Protein AF-A0A1V5F548-F1 (afdb_monomer_lite)

Structure (mmCIF, N/CA/C/O backbone):
data_AF-A0A1V5F548-F1
#
_entry.id   AF-A0A1V5F548-F1
#
loop_
_atom_site.group_PDB
_atom_site.id
_atom_site.type_symbol
_atom_site.label_atom_id
_atom_site.label_alt_id
_atom_site.label_comp_id
_atom_site.label_asym_id
_atom_site.label_entity_id
_atom_site.label_seq_id
_atom_site.pdbx_PDB_ins_code
_atom_site.Cartn_x
_atom_site.Cartn_y
_atom_site.Cartn_z
_atom_site.occupancy
_atom_site.B_iso_or_equiv
_atom_site.auth_seq_id
_atom_site.auth_comp_id
_atom_site.auth_asym_id
_atom_site.auth_atom_id
_atom_site.pdbx_PDB_model_num
ATOM 1 N N . MET A 1 1 ? -5.695 27.861 2.302 1.00 50.31 1 MET A N 1
ATOM 2 C CA . MET A 1 1 ? -4.555 27.940 1.356 1.00 50.31 1 MET A CA 1
ATOM 3 C C . MET A 1 1 ? -5.003 28.693 0.110 1.00 50.31 1 MET A C 1
ATOM 5 O O . MET A 1 1 ? -6.097 28.423 -0.359 1.00 50.31 1 MET A O 1
ATOM 9 N N . LYS A 1 2 ? -4.222 29.656 -0.403 1.00 63.56 2 LYS A N 1
ATOM 10 C CA . LYS A 1 2 ? -4.634 30.536 -1.523 1.00 63.56 2 LYS A CA 1
ATOM 11 C C . LYS A 1 2 ? -4.241 30.022 -2.924 1.00 63.56 2 LYS A C 1
ATOM 13 O O . LYS A 1 2 ? -4.246 30.807 -3.862 1.00 63.56 2 LYS A O 1
ATOM 18 N N . GLY A 1 3 ? -3.877 28.744 -3.080 1.00 68.06 3 GLY A N 1
ATOM 19 C CA . GLY A 1 3 ? -3.649 28.089 -4.386 1.00 68.06 3 GLY A CA 1
ATOM 20 C C . GLY A 1 3 ? -2.506 28.643 -5.256 1.00 68.06 3 GLY A C 1
ATOM 21 O O . GLY A 1 3 ? -2.334 28.192 -6.379 1.00 68.06 3 GLY A O 1
ATOM 22 N N . LYS A 1 4 ? -1.736 29.620 -4.761 1.00 79.94 4 LYS A N 1
ATOM 23 C CA . LYS A 1 4 ? -0.647 30.301 -5.489 1.00 79.94 4 LYS A CA 1
ATOM 24 C C . LYS A 1 4 ? 0.753 29.824 -5.091 1.00 79.94 4 LYS A C 1
ATOM 26 O O . LYS A 1 4 ? 1.741 30.298 -5.640 1.00 79.94 4 LYS A O 1
ATOM 31 N N . GLU A 1 5 ? 0.845 28.941 -4.105 1.00 84.00 5 GLU A N 1
ATOM 32 C CA . GLU A 1 5 ? 2.117 28.432 -3.602 1.00 84.00 5 GLU A CA 1
ATOM 33 C C . GLU A 1 5 ? 2.568 27.222 -4.422 1.00 84.00 5 GLU A C 1
ATOM 35 O O . GLU A 1 5 ? 1.763 26.368 -4.794 1.00 84.00 5 GLU A O 1
ATOM 40 N N . ILE A 1 6 ? 3.868 27.155 -4.703 1.00 82.88 6 ILE A N 1
ATOM 41 C CA . ILE A 1 6 ? 4.478 26.021 -5.397 1.00 82.88 6 ILE A CA 1
ATOM 42 C C . ILE A 1 6 ? 4.487 24.825 -4.444 1.00 82.88 6 ILE A C 1
ATOM 44 O O . ILE A 1 6 ? 4.839 24.963 -3.270 1.00 82.88 6 ILE A O 1
ATOM 48 N N . LEU A 1 7 ? 4.146 23.641 -4.958 1.00 83.44 7 LEU A N 1
ATOM 49 C CA . LEU A 1 7 ? 4.246 22.408 -4.185 1.00 83.44 7 LEU A CA 1
ATOM 50 C C . LEU A 1 7 ? 5.677 22.224 -3.646 1.00 83.44 7 LEU A C 1
ATOM 52 O O . LEU A 1 7 ? 6.647 22.430 -4.385 1.00 83.44 7 LEU A O 1
ATOM 56 N N . PRO A 1 8 ? 5.844 21.817 -2.375 1.00 87.38 8 PRO A N 1
ATOM 57 C CA . PRO A 1 8 ? 7.163 21.555 -1.826 1.00 87.38 8 PRO A CA 1
ATOM 58 C C . PRO A 1 8 ? 7.913 20.521 -2.666 1.00 87.38 8 PRO A C 1
ATOM 60 O O . PRO A 1 8 ? 7.332 19.582 -3.209 1.00 87.38 8 PRO A O 1
ATOM 63 N N . THR A 1 9 ? 9.237 20.659 -2.736 1.00 88.25 9 THR A N 1
ATOM 64 C CA . THR A 1 9 ? 10.057 19.636 -3.386 1.00 88.25 9 THR A CA 1
ATOM 65 C C . THR A 1 9 ? 9.876 18.306 -2.672 1.00 88.25 9 THR A C 1
ATOM 67 O O . THR A 1 9 ? 9.689 18.259 -1.454 1.00 88.25 9 THR A O 1
ATOM 70 N N . ILE A 1 10 ? 10.022 17.200 -3.399 1.00 83.69 10 ILE A N 1
ATOM 71 C CA . ILE A 1 10 ? 9.873 15.888 -2.767 1.00 83.69 10 ILE A CA 1
ATOM 72 C C . ILE A 1 10 ? 10.825 15.677 -1.584 1.00 83.69 10 ILE A C 1
ATOM 74 O O . ILE A 1 10 ? 10.503 14.965 -0.646 1.00 83.69 10 ILE A O 1
ATOM 78 N N . ARG A 1 11 ? 12.010 16.293 -1.611 1.00 86.31 11 ARG A N 1
ATOM 79 C CA . ARG A 1 11 ? 12.947 16.187 -0.499 1.00 86.31 11 ARG A CA 1
ATOM 80 C C . ARG A 1 11 ? 12.311 16.761 0.763 1.00 86.31 11 ARG A C 1
ATOM 82 O O . ARG A 1 11 ? 12.294 16.084 1.778 1.00 86.31 11 ARG A O 1
ATOM 89 N N . LYS A 1 12 ? 11.709 17.951 0.662 1.00 89.94 12 LYS A N 1
ATOM 90 C CA . LYS A 1 12 ? 10.979 18.576 1.770 1.00 89.94 12 LYS A CA 1
ATOM 91 C C . LYS A 1 12 ? 9.785 17.730 2.218 1.00 89.94 12 LYS A C 1
ATOM 93 O O . LYS A 1 12 ? 9.577 17.596 3.417 1.00 89.94 12 LYS A O 1
ATOM 98 N N . ILE A 1 13 ? 9.038 17.139 1.280 1.00 88.81 13 ILE A N 1
ATOM 99 C CA . ILE A 1 13 ? 7.913 16.244 1.603 1.00 88.81 13 ILE A CA 1
ATOM 100 C C . ILE A 1 13 ? 8.412 15.008 2.363 1.00 88.81 13 ILE A C 1
ATOM 102 O O . ILE A 1 13 ? 7.901 14.703 3.432 1.00 88.81 13 ILE A O 1
ATOM 106 N N . ASN A 1 14 ? 9.447 14.331 1.868 1.00 85.69 14 ASN A N 1
ATOM 107 C CA . ASN A 1 14 ? 10.014 13.149 2.516 1.00 85.69 14 ASN A CA 1
ATOM 108 C C . ASN A 1 14 ? 10.593 13.476 3.897 1.00 85.69 14 ASN A C 1
ATOM 110 O O . ASN A 1 14 ? 10.373 12.723 4.841 1.00 85.69 14 ASN A O 1
ATOM 114 N N . ASP A 1 15 ? 11.299 14.601 4.030 1.00 89.56 15 ASP A N 1
ATOM 115 C CA . ASP A 1 15 ? 11.834 15.061 5.314 1.00 89.56 15 ASP A CA 1
ATOM 116 C C . ASP A 1 15 ? 10.701 15.333 6.315 1.00 89.56 15 ASP A C 1
ATOM 118 O O . ASP A 1 15 ? 10.836 15.020 7.497 1.00 89.56 15 ASP A O 1
ATOM 122 N N . TYR A 1 16 ? 9.575 15.883 5.850 1.00 91.00 16 TYR A N 1
ATOM 123 C CA . TYR A 1 16 ? 8.380 16.081 6.667 1.00 91.00 16 TYR A CA 1
ATOM 124 C C . TYR A 1 16 ? 7.754 14.747 7.099 1.00 91.00 16 TYR A C 1
ATOM 126 O O . TYR A 1 16 ? 7.510 14.541 8.286 1.00 91.00 16 TYR A O 1
ATOM 134 N N . LEU A 1 17 ? 7.558 13.814 6.162 1.00 88.69 17 LEU A N 1
ATOM 135 C CA . LEU A 1 17 ? 6.968 12.500 6.437 1.00 88.69 17 LEU A CA 1
ATOM 136 C C . LEU A 1 17 ? 7.805 11.689 7.436 1.00 88.69 17 LEU A C 1
ATOM 138 O O . LEU A 1 17 ? 7.251 11.103 8.359 1.00 88.69 17 LEU A O 1
ATOM 142 N N . LYS A 1 18 ? 9.137 11.711 7.311 1.00 87.50 18 LYS A N 1
ATOM 143 C CA . LYS A 1 18 ? 10.056 10.994 8.216 1.00 87.50 18 LYS A CA 1
ATOM 144 C C . LYS A 1 18 ? 10.107 11.566 9.629 1.00 87.50 18 LYS A C 1
ATOM 146 O O . LYS A 1 18 ? 10.423 10.843 10.568 1.00 87.50 18 LYS A O 1
ATOM 151 N N . LYS A 1 19 ? 9.834 12.862 9.780 1.00 92.50 19 LYS A N 1
ATOM 152 C CA . LYS A 1 19 ? 9.787 13.540 11.084 1.00 92.50 19 LYS A CA 1
ATOM 153 C C . LYS A 1 19 ? 8.428 13.419 11.770 1.00 92.50 19 LYS A C 1
ATOM 155 O O . LYS A 1 19 ? 8.322 13.759 12.942 1.00 92.50 19 LYS A O 1
ATOM 160 N N . SER A 1 20 ? 7.394 12.970 11.062 1.00 92.06 20 SER A N 1
ATOM 161 C CA . SER A 1 20 ? 6.067 12.770 11.638 1.00 92.06 20 SER A CA 1
ATOM 162 C C . SER A 1 20 ? 6.074 11.552 12.554 1.00 92.06 20 SER A C 1
ATOM 164 O O . SER A 1 20 ? 6.219 10.435 12.074 1.00 92.06 20 SER A O 1
ATOM 166 N N . GLU A 1 21 ? 5.855 11.742 13.856 1.00 91.06 21 GLU A N 1
ATOM 167 C CA . GLU A 1 21 ? 5.734 10.623 14.805 1.00 91.06 21 GLU A CA 1
ATOM 168 C C . GLU A 1 21 ? 4.605 9.667 14.417 1.00 91.06 21 GLU A C 1
ATOM 170 O O . GLU A 1 21 ? 4.780 8.453 14.476 1.00 91.06 21 GLU A O 1
ATOM 175 N N . LYS A 1 22 ? 3.485 10.220 13.928 1.00 90.12 22 LYS A N 1
ATOM 176 C CA . LYS A 1 22 ? 2.365 9.440 13.399 1.00 90.12 22 LYS A CA 1
ATOM 177 C C . LYS A 1 22 ? 2.828 8.579 12.225 1.00 90.12 22 LYS A C 1
ATOM 179 O O . LYS A 1 22 ? 2.653 7.378 12.268 1.00 90.12 22 LYS A O 1
ATOM 184 N N . LEU A 1 23 ? 3.423 9.156 11.181 1.00 91.31 23 LEU A N 1
ATOM 185 C CA . LEU A 1 23 ? 3.708 8.417 9.940 1.00 91.31 23 LEU A CA 1
ATOM 186 C C . LEU A 1 23 ? 5.023 7.636 9.947 1.00 91.31 23 LEU A C 1
ATOM 188 O O . LEU A 1 23 ? 5.228 6.794 9.074 1.00 91.31 23 LEU A O 1
ATOM 192 N N . LYS A 1 24 ? 5.913 7.891 10.903 1.00 91.31 24 LYS A N 1
ATOM 193 C CA . LYS A 1 24 ? 7.242 7.281 10.951 1.00 91.31 24 LYS A CA 1
ATOM 194 C C . LYS A 1 24 ? 7.220 5.750 10.798 1.00 91.31 24 LYS A C 1
ATOM 196 O O . LYS A 1 24 ? 7.950 5.281 9.925 1.00 91.31 24 LYS A O 1
ATOM 201 N N . PRO A 1 25 ? 6.374 4.975 11.513 1.00 93.62 25 PRO A N 1
ATOM 202 C CA . PRO A 1 25 ? 6.397 3.514 11.411 1.00 93.62 25 PRO A CA 1
ATOM 203 C C . PRO A 1 25 ? 6.109 3.009 9.993 1.00 93.62 25 PRO A C 1
ATOM 205 O O . PRO A 1 25 ? 6.805 2.132 9.483 1.00 93.62 25 PRO A O 1
ATOM 208 N N . ILE A 1 26 ? 5.112 3.596 9.323 1.00 93.81 26 ILE A N 1
ATOM 209 C CA . ILE A 1 26 ? 4.737 3.162 7.976 1.00 93.81 26 ILE A CA 1
ATOM 210 C C . ILE A 1 26 ? 5.725 3.656 6.920 1.00 93.81 26 ILE A C 1
ATOM 212 O O . ILE A 1 26 ? 6.051 2.922 5.990 1.00 93.81 26 ILE A O 1
ATOM 216 N N . ILE A 1 27 ? 6.261 4.868 7.079 1.00 92.19 27 ILE A N 1
ATOM 217 C CA . ILE A 1 27 ? 7.262 5.424 6.163 1.00 92.19 27 ILE A CA 1
ATOM 218 C C . ILE A 1 27 ? 8.565 4.622 6.222 1.00 92.19 27 ILE A C 1
ATOM 220 O O . ILE A 1 27 ? 9.159 4.366 5.178 1.00 92.19 27 ILE A O 1
ATOM 224 N N . GLU A 1 28 ? 8.994 4.177 7.404 1.00 91.19 28 GLU A N 1
ATOM 225 C CA . GLU A 1 28 ? 10.185 3.333 7.549 1.00 91.19 28 GLU A CA 1
ATOM 226 C C . GLU A 1 28 ? 10.026 1.982 6.831 1.00 91.19 28 GLU A C 1
ATOM 228 O O . GLU A 1 28 ? 10.937 1.563 6.113 1.00 91.19 28 GLU A O 1
ATOM 233 N N . LEU A 1 29 ? 8.858 1.332 6.933 1.00 92.69 29 LEU A N 1
ATOM 234 C CA . LEU A 1 29 ? 8.578 0.092 6.194 1.00 92.69 29 LEU A CA 1
ATOM 235 C C . LEU A 1 29 ? 8.455 0.309 4.681 1.00 92.69 29 LEU A C 1
ATOM 237 O O . LEU A 1 29 ? 8.906 -0.529 3.893 1.00 92.69 29 LEU A O 1
ATOM 241 N N . LEU A 1 30 ? 7.862 1.424 4.258 1.00 90.56 30 LEU A N 1
ATOM 242 C CA . LEU A 1 30 ? 7.761 1.796 2.846 1.00 90.56 30 LEU A CA 1
ATOM 243 C C . LEU A 1 30 ? 9.140 2.122 2.234 1.00 90.56 30 LEU A C 1
ATOM 245 O O . LEU A 1 30 ? 9.368 1.871 1.051 1.00 90.56 30 LEU A O 1
ATOM 249 N N . ASP A 1 31 ? 10.090 2.621 3.026 1.00 86.69 31 ASP A N 1
ATOM 250 C CA . ASP A 1 31 ? 11.438 2.959 2.553 1.00 86.69 31 ASP A CA 1
ATOM 251 C C . ASP A 1 31 ? 12.436 1.783 2.595 1.00 86.69 31 ASP A C 1
ATOM 253 O O . ASP A 1 31 ? 13.447 1.830 1.885 1.00 86.69 31 ASP A O 1
ATOM 257 N N . LYS A 1 32 ? 12.160 0.728 3.378 1.00 84.75 32 LYS A N 1
ATOM 258 C CA . LYS A 1 32 ? 13.096 -0.365 3.720 1.00 84.75 32 LYS A CA 1
ATOM 259 C C . LYS A 1 32 ? 13.859 -0.964 2.527 1.00 84.75 32 LYS A C 1
ATOM 261 O O . LYS A 1 32 ? 15.073 -1.131 2.604 1.00 84.75 32 LYS A O 1
ATOM 266 N N . ASP A 1 33 ? 13.189 -1.195 1.396 1.00 81.25 33 ASP A N 1
ATOM 267 C CA . ASP A 1 33 ? 13.778 -1.893 0.237 1.00 81.25 33 ASP A CA 1
ATOM 268 C C . ASP A 1 33 ? 14.093 -0.981 -0.959 1.00 81.25 33 ASP A C 1
ATOM 270 O O . ASP A 1 33 ? 14.393 -1.440 -2.070 1.00 81.25 33 ASP A O 1
ATOM 274 N N . ASN A 1 34 ? 14.016 0.341 -0.765 1.00 81.75 34 ASN A N 1
ATOM 275 C CA . ASN A 1 34 ? 14.119 1.342 -1.831 1.00 81.75 34 ASN A CA 1
ATOM 276 C C . ASN A 1 34 ? 13.150 1.102 -3.009 1.00 81.75 34 ASN A C 1
ATOM 278 O O . ASN A 1 34 ? 13.365 1.646 -4.098 1.00 81.75 34 ASN A O 1
ATOM 282 N N . PHE A 1 35 ? 12.107 0.283 -2.841 1.00 80.81 35 PHE A N 1
ATOM 283 C CA . PHE A 1 35 ? 11.236 -0.111 -3.947 1.00 80.81 35 PHE A CA 1
ATOM 284 C C . PHE A 1 35 ? 10.480 1.105 -4.497 1.00 80.81 35 PHE A C 1
ATOM 286 O O . PHE A 1 35 ? 10.577 1.374 -5.691 1.00 80.81 35 PHE A O 1
ATOM 293 N N . LEU A 1 36 ? 9.909 1.948 -3.627 1.00 82.44 36 LEU A N 1
ATOM 294 C CA . LEU A 1 36 ? 9.269 3.208 -4.024 1.00 82.44 36 LEU A CA 1
ATOM 295 C C . LEU A 1 36 ? 10.234 4.174 -4.707 1.00 82.44 36 LEU A C 1
ATOM 297 O O . LEU A 1 36 ? 9.872 4.860 -5.661 1.00 82.44 36 LEU A O 1
ATOM 301 N N . LYS A 1 37 ? 11.494 4.215 -4.262 1.00 86.25 37 LYS A N 1
ATOM 302 C CA . LYS A 1 37 ? 12.530 5.032 -4.905 1.00 86.25 37 LYS A CA 1
ATOM 303 C C . LYS A 1 37 ? 12.810 4.547 -6.331 1.00 86.25 37 LYS A C 1
ATOM 305 O O . LYS A 1 37 ? 12.980 5.374 -7.227 1.00 86.25 37 LYS A O 1
ATOM 310 N N . LYS A 1 38 ? 12.848 3.227 -6.550 1.00 89.62 38 LYS A N 1
ATOM 311 C CA . LYS A 1 38 ? 13.019 2.616 -7.879 1.00 89.62 38 LYS A CA 1
ATOM 312 C C . LYS A 1 38 ? 11.797 2.859 -8.766 1.00 89.62 38 LYS A C 1
ATOM 314 O O . LYS A 1 38 ? 11.985 3.318 -9.889 1.00 89.62 38 LYS A O 1
ATOM 319 N N . THR A 1 39 ? 10.589 2.626 -8.250 1.00 90.88 39 THR A N 1
ATOM 320 C CA . THR A 1 39 ? 9.317 2.909 -8.934 1.00 90.88 39 THR A CA 1
ATOM 321 C C . THR A 1 39 ? 9.262 4.355 -9.375 1.00 90.88 39 THR A C 1
ATOM 323 O O . THR A 1 39 ? 9.153 4.647 -10.559 1.00 90.88 39 THR A O 1
ATOM 326 N N . ARG A 1 40 ? 9.506 5.285 -8.453 1.00 88.62 40 ARG A N 1
ATOM 327 C CA . ARG A 1 40 ? 9.509 6.704 -8.777 1.00 88.62 40 ARG A CA 1
ATOM 328 C C . ARG A 1 40 ? 10.527 7.074 -9.851 1.00 88.62 40 ARG A C 1
ATOM 330 O O . ARG A 1 40 ? 10.210 7.878 -10.725 1.00 88.62 40 ARG A O 1
ATOM 337 N N . LYS A 1 41 ? 11.748 6.532 -9.782 1.00 89.25 41 LYS A N 1
ATOM 338 C CA . LYS A 1 41 ? 12.763 6.779 -10.812 1.00 89.25 41 LYS A CA 1
ATOM 339 C C . LYS A 1 41 ? 12.255 6.321 -12.182 1.00 89.25 41 LYS A C 1
ATOM 341 O O . LYS A 1 41 ? 12.333 7.095 -13.127 1.00 89.25 41 LYS A O 1
ATOM 346 N N . ARG A 1 42 ? 11.675 5.119 -12.274 1.00 89.19 42 ARG A N 1
ATOM 347 C CA . ARG A 1 42 ? 11.089 4.607 -13.521 1.00 89.19 42 ARG A CA 1
ATOM 348 C C . ARG A 1 42 ? 9.922 5.459 -14.012 1.00 89.19 42 ARG A C 1
ATOM 350 O O . ARG A 1 42 ? 9.897 5.787 -15.194 1.00 89.19 42 ARG A O 1
ATOM 357 N N . CYS A 1 43 ? 9.006 5.880 -13.140 1.00 88.25 43 CYS A N 1
ATOM 358 C CA . CYS A 1 43 ? 7.921 6.792 -13.517 1.00 88.25 43 CYS A CA 1
ATOM 359 C C . CYS A 1 43 ? 8.469 8.111 -14.081 1.00 88.25 43 CYS A C 1
ATOM 361 O O . CYS A 1 43 ? 8.018 8.573 -15.124 1.00 88.25 43 CYS A O 1
ATOM 363 N N . ASN A 1 44 ? 9.482 8.686 -13.428 1.00 87.25 44 ASN A N 1
ATOM 364 C CA . ASN A 1 44 ? 10.147 9.905 -13.885 1.00 87.25 44 ASN A CA 1
ATOM 365 C C . ASN A 1 44 ? 10.829 9.710 -15.251 1.00 87.25 44 ASN A C 1
ATOM 367 O O . ASN A 1 44 ? 10.690 10.553 -16.133 1.00 87.25 44 ASN A O 1
ATOM 371 N N . ASP A 1 45 ? 11.527 8.589 -15.443 1.00 86.12 45 ASP A N 1
ATOM 372 C CA . ASP A 1 45 ? 12.212 8.265 -16.700 1.00 86.12 45 ASP A CA 1
ATOM 373 C C . ASP A 1 45 ? 11.238 8.037 -17.868 1.00 86.12 45 ASP A C 1
ATOM 375 O O . ASP A 1 45 ? 11.569 8.359 -19.012 1.00 86.12 45 ASP A O 1
ATOM 379 N N . ASN A 1 46 ? 10.035 7.521 -17.592 1.00 82.38 46 ASN A N 1
ATOM 380 C CA . ASN A 1 46 ? 8.971 7.372 -18.587 1.00 82.38 46 ASN A CA 1
ATOM 381 C C . ASN A 1 46 ? 8.278 8.705 -18.902 1.00 82.38 46 ASN A C 1
ATOM 383 O O . ASN A 1 46 ? 8.062 9.004 -20.071 1.00 82.38 46 ASN A O 1
ATOM 387 N N . LEU A 1 47 ? 7.980 9.531 -17.892 1.00 81.69 47 LEU A N 1
ATOM 388 C CA . LEU A 1 47 ? 7.279 10.807 -18.085 1.00 81.69 47 LEU A CA 1
ATOM 389 C C . LEU A 1 47 ? 8.110 11.818 -18.881 1.00 81.69 47 LEU A C 1
ATOM 391 O O . LEU A 1 47 ? 7.590 12.517 -19.744 1.00 81.69 47 LEU A O 1
ATOM 395 N N . HIS A 1 48 ? 9.405 11.907 -18.583 1.00 75.88 48 HIS A N 1
ATOM 396 C CA . HIS A 1 48 ? 10.288 12.873 -19.232 1.00 75.88 48 HIS A CA 1
ATOM 397 C C . HIS A 1 48 ? 10.857 12.376 -20.565 1.00 75.88 48 HIS A C 1
ATOM 399 O O . HIS A 1 48 ? 11.685 13.067 -21.152 1.00 75.88 48 HIS A O 1
ATOM 405 N N . TYR A 1 49 ? 10.444 11.188 -21.035 1.00 65.50 49 TYR A N 1
ATOM 406 C CA . TYR A 1 49 ? 11.037 10.516 -22.196 1.00 65.50 49 TYR A CA 1
ATOM 407 C C . TYR A 1 49 ? 12.567 10.568 -22.167 1.00 65.50 49 TYR A C 1
ATOM 409 O O . TYR A 1 49 ? 13.216 10.761 -23.194 1.00 65.50 49 TYR A O 1
ATOM 417 N N . ASN A 1 50 ? 13.146 10.380 -20.972 1.00 71.12 50 ASN A N 1
ATOM 418 C CA . ASN A 1 50 ? 14.588 10.510 -20.739 1.00 71.12 50 ASN A CA 1
ATOM 419 C C . ASN A 1 50 ? 15.403 9.606 -21.680 1.00 71.12 50 ASN A C 1
ATOM 421 O O . ASN A 1 50 ? 16.584 9.850 -21.915 1.00 71.12 50 ASN A O 1
ATOM 425 N N . TYR A 1 51 ? 14.759 8.574 -22.236 1.00 75.44 51 TYR A N 1
ATOM 426 C CA . TYR A 1 51 ? 15.312 7.679 -23.231 1.00 75.44 51 TYR A CA 1
ATOM 427 C C . TYR A 1 51 ? 14.320 7.484 -24.378 1.00 75.44 51 TYR A C 1
ATOM 429 O O . TYR A 1 51 ? 13.172 7.104 -24.146 1.00 75.44 51 TYR A O 1
ATOM 437 N N . TYR A 1 52 ? 14.793 7.638 -25.620 1.00 74.56 52 TYR A N 1
ATOM 438 C CA . TYR A 1 52 ? 14.022 7.326 -26.835 1.00 74.56 52 TYR A CA 1
ATOM 439 C C . TYR A 1 52 ? 13.451 5.899 -26.794 1.00 74.56 52 TYR A C 1
ATOM 441 O O . TYR A 1 52 ? 12.325 5.655 -27.209 1.00 74.56 52 TYR A O 1
ATOM 449 N N . TYR A 1 53 ? 14.192 4.980 -26.169 1.00 79.56 53 TYR A N 1
ATOM 450 C CA . TYR A 1 53 ? 13.758 3.618 -25.868 1.00 79.56 53 TYR A CA 1
ATOM 451 C C . TYR A 1 53 ? 12.382 3.539 -25.185 1.00 79.56 53 TYR A C 1
ATOM 453 O O . TYR A 1 53 ? 11.578 2.694 -25.563 1.00 79.56 53 TYR A O 1
ATOM 461 N N . ASN A 1 54 ? 12.085 4.426 -24.227 1.00 79.50 54 ASN A N 1
ATOM 462 C CA . ASN A 1 54 ? 10.822 4.406 -23.482 1.00 79.50 54 ASN A CA 1
ATOM 463 C C . ASN A 1 54 ? 9.624 4.770 -24.372 1.00 79.50 54 ASN A C 1
ATOM 465 O O . ASN A 1 54 ? 8.549 4.209 -24.198 1.00 79.50 54 ASN A O 1
ATOM 469 N N . VAL A 1 55 ? 9.815 5.655 -25.361 1.00 79.12 55 VAL A N 1
ATOM 470 C CA . VAL A 1 55 ? 8.777 6.000 -26.351 1.00 79.12 55 VAL A CA 1
ATOM 471 C C . VAL A 1 55 ? 8.418 4.772 -27.190 1.00 79.12 55 VAL A C 1
ATOM 473 O O . VAL A 1 55 ? 7.245 4.469 -27.395 1.00 79.12 55 VAL A O 1
ATOM 476 N N . LEU A 1 56 ? 9.438 4.038 -27.643 1.00 85.38 56 LEU A N 1
ATOM 477 C CA . LEU A 1 56 ? 9.277 2.901 -28.553 1.00 85.38 56 LEU A CA 1
ATOM 478 C C . LEU A 1 56 ? 8.669 1.659 -27.880 1.00 85.38 56 LEU A C 1
ATOM 480 O O . LEU A 1 56 ? 8.240 0.730 -28.569 1.00 85.38 56 LEU A O 1
ATOM 484 N N . LEU A 1 57 ? 8.622 1.603 -26.543 1.00 82.69 57 LEU A N 1
ATOM 485 C CA . LEU A 1 57 ? 8.025 0.473 -25.822 1.00 82.69 57 LEU A CA 1
ATOM 486 C C . LEU A 1 57 ? 6.547 0.265 -26.179 1.00 82.69 57 LEU A C 1
ATOM 488 O O . LEU A 1 57 ? 6.113 -0.887 -26.214 1.00 82.69 57 LEU A O 1
ATOM 492 N N . ASN A 1 58 ? 5.835 1.344 -26.514 1.00 79.25 58 ASN A N 1
ATOM 493 C CA . ASN A 1 5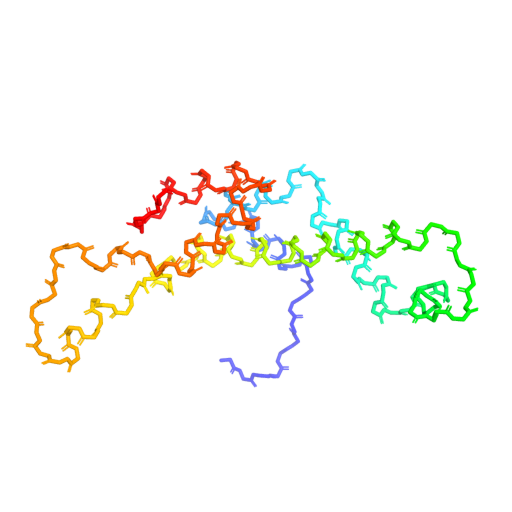8 ? 4.416 1.330 -26.876 1.00 79.25 58 ASN A CA 1
ATOM 494 C C . ASN A 1 58 ? 4.153 1.000 -28.357 1.00 79.25 58 ASN A C 1
ATOM 496 O O . ASN A 1 58 ? 3.002 0.796 -28.734 1.00 79.25 58 ASN A O 1
ATOM 500 N N . ASP A 1 59 ? 5.189 0.942 -29.199 1.00 85.69 59 ASP A N 1
ATOM 501 C CA . ASP A 1 59 ? 5.049 0.659 -30.629 1.00 85.69 59 ASP A CA 1
ATOM 502 C C . ASP A 1 59 ? 5.167 -0.848 -30.902 1.00 85.69 59 ASP A C 1
ATOM 504 O O . ASP A 1 59 ? 6.245 -1.442 -30.804 1.00 85.69 59 ASP A O 1
ATOM 508 N N . ASN A 1 60 ? 4.056 -1.487 -31.264 1.00 83.94 60 ASN A N 1
ATOM 509 C CA . ASN A 1 60 ? 4.019 -2.922 -31.536 1.00 83.94 60 ASN A CA 1
ATOM 510 C C . ASN A 1 60 ? 4.666 -3.325 -32.877 1.00 83.94 60 ASN A C 1
ATOM 512 O O . ASN A 1 60 ? 4.948 -4.510 -33.051 1.00 83.94 60 ASN A O 1
ATOM 516 N N . ALA A 1 61 ? 4.953 -2.380 -33.779 1.00 90.12 61 ALA A N 1
ATOM 517 C CA . ALA A 1 61 ? 5.611 -2.642 -35.058 1.00 90.12 61 ALA A CA 1
ATOM 518 C C . ALA A 1 61 ? 7.134 -2.794 -34.919 1.00 90.12 61 ALA A C 1
ATOM 520 O O . ALA A 1 61 ? 7.783 -3.429 -35.752 1.00 90.12 61 ALA A O 1
ATOM 521 N N . ILE A 1 62 ? 7.718 -2.242 -33.853 1.00 86.50 62 ILE A N 1
ATOM 522 C CA . ILE A 1 62 ? 9.157 -2.313 -33.589 1.00 86.50 62 ILE A CA 1
ATOM 523 C C . ILE A 1 62 ? 9.447 -3.500 -32.670 1.00 86.50 62 ILE A C 1
ATOM 525 O O . ILE A 1 62 ? 8.799 -3.674 -31.637 1.00 86.50 62 ILE A O 1
ATOM 529 N N . TYR A 1 63 ? 10.452 -4.314 -33.003 1.00 87.31 63 TYR A N 1
ATOM 530 C CA . TYR A 1 63 ? 10.938 -5.351 -32.094 1.00 87.31 63 TYR A CA 1
ATOM 531 C C . TYR A 1 63 ? 11.873 -4.751 -31.042 1.00 87.31 63 TYR A C 1
ATOM 533 O O . TYR A 1 63 ? 12.923 -4.194 -31.362 1.00 87.31 63 TYR A O 1
ATOM 541 N N . ILE A 1 64 ? 11.517 -4.923 -29.769 1.00 86.62 64 ILE A N 1
ATOM 542 C CA . ILE A 1 64 ? 12.346 -4.520 -28.636 1.00 86.62 64 ILE A CA 1
ATOM 543 C C . ILE A 1 64 ? 12.660 -5.742 -27.782 1.00 86.62 64 ILE A C 1
ATOM 545 O O . ILE A 1 64 ? 11.771 -6.371 -27.199 1.00 86.62 64 ILE A O 1
ATOM 549 N N . LYS A 1 65 ? 13.955 -6.047 -27.652 1.00 87.38 65 LYS A N 1
ATOM 550 C CA . LYS A 1 65 ? 14.428 -7.115 -26.769 1.00 87.38 65 LYS A CA 1
ATOM 551 C C . LYS A 1 65 ? 13.952 -6.848 -25.337 1.00 87.38 65 LYS A C 1
ATOM 553 O O . LYS A 1 65 ? 14.162 -5.762 -24.803 1.00 87.38 65 LYS A O 1
ATOM 558 N N . ASN A 1 66 ? 13.361 -7.868 -24.715 1.00 88.00 66 ASN A N 1
ATOM 559 C CA . ASN A 1 66 ? 12.813 -7.844 -23.355 1.00 88.00 66 ASN A CA 1
ATOM 560 C C . ASN A 1 66 ? 11.605 -6.910 -23.128 1.00 88.00 66 ASN A C 1
ATOM 562 O O . ASN A 1 66 ? 11.325 -6.623 -21.968 1.00 88.00 66 ASN A O 1
ATOM 566 N N . ARG A 1 67 ? 10.867 -6.464 -24.164 1.00 88.50 67 ARG A N 1
ATOM 567 C CA . ARG A 1 67 ? 9.674 -5.595 -24.004 1.00 88.50 67 ARG A CA 1
ATOM 568 C C . ARG A 1 67 ? 8.731 -6.063 -22.893 1.00 88.50 67 ARG A C 1
ATOM 570 O O . ARG A 1 67 ? 8.384 -5.258 -22.039 1.00 88.50 67 ARG A O 1
ATOM 577 N N . LEU A 1 68 ? 8.368 -7.348 -22.883 1.00 89.50 68 LEU A N 1
ATOM 578 C CA . LEU A 1 68 ? 7.453 -7.909 -21.880 1.00 89.50 68 LEU A CA 1
ATOM 579 C C . LEU A 1 68 ? 7.947 -7.638 -20.458 1.00 89.50 68 LEU A C 1
ATOM 581 O O . LEU A 1 68 ? 7.227 -7.053 -19.669 1.00 89.50 68 LEU A O 1
ATOM 585 N N . LYS A 1 69 ? 9.234 -7.872 -20.186 1.00 90.94 69 LYS A N 1
ATOM 586 C CA . LYS A 1 69 ? 9.836 -7.567 -18.882 1.00 90.94 69 LYS A CA 1
ATOM 587 C C . LYS A 1 69 ? 9.722 -6.086 -18.500 1.00 90.94 69 LYS A C 1
ATOM 589 O O . LYS A 1 69 ? 9.652 -5.769 -17.316 1.00 90.94 69 LYS A O 1
ATOM 594 N N . TYR A 1 70 ? 9.778 -5.163 -19.461 1.00 88.31 70 TYR A N 1
ATOM 595 C CA . TYR A 1 70 ? 9.567 -3.739 -19.178 1.00 88.31 70 TYR A CA 1
ATOM 596 C C . TYR A 1 70 ? 8.107 -3.444 -18.840 1.00 88.31 70 TYR A C 1
ATOM 598 O O . TYR A 1 70 ? 7.866 -2.720 -17.879 1.00 88.31 70 TYR A O 1
ATOM 606 N N . LEU A 1 71 ? 7.162 -4.037 -19.571 1.00 87.06 71 LEU A N 1
ATOM 607 C CA . LEU A 1 71 ? 5.730 -3.913 -19.291 1.00 87.06 71 LEU A CA 1
ATOM 608 C C . LEU A 1 71 ? 5.371 -4.523 -17.927 1.00 87.06 71 LEU A C 1
ATOM 610 O O . LEU A 1 71 ? 4.742 -3.843 -17.124 1.00 87.06 71 LEU A O 1
ATOM 614 N N . ASP A 1 72 ? 5.898 -5.705 -17.597 1.00 91.50 72 ASP A N 1
ATOM 615 C CA . ASP A 1 72 ? 5.727 -6.341 -16.282 1.00 91.50 72 ASP A CA 1
ATOM 616 C C . ASP A 1 72 ? 6.269 -5.456 -15.142 1.00 91.50 72 ASP A C 1
ATOM 618 O O . ASP A 1 72 ? 5.770 -5.466 -14.018 1.00 91.50 72 ASP A O 1
ATOM 622 N N . ASN A 1 73 ? 7.333 -4.683 -15.394 1.00 90.38 73 ASN A N 1
ATOM 623 C CA . ASN A 1 73 ? 7.854 -3.739 -14.403 1.00 90.38 73 ASN A CA 1
ATOM 624 C C . ASN A 1 73 ? 6.971 -2.493 -14.263 1.00 90.38 73 ASN A C 1
ATOM 626 O O . ASN A 1 73 ? 6.918 -1.938 -13.168 1.00 90.38 73 ASN A O 1
ATOM 630 N N . LEU A 1 74 ? 6.317 -2.049 -15.341 1.00 88.94 74 LEU A N 1
ATOM 631 C CA . LEU A 1 74 ? 5.364 -0.937 -15.300 1.00 88.94 74 LEU A CA 1
ATOM 632 C C . LEU A 1 74 ? 4.088 -1.331 -14.553 1.00 88.94 74 LEU A C 1
ATOM 634 O O . LEU A 1 74 ? 3.603 -0.546 -13.747 1.00 88.94 74 LEU A O 1
ATOM 638 N N . GLU A 1 75 ? 3.595 -2.550 -14.761 1.00 91.31 75 GLU A N 1
ATOM 639 C CA . GLU A 1 75 ? 2.494 -3.119 -13.978 1.00 91.31 75 GLU A CA 1
ATOM 640 C C . GLU A 1 75 ? 2.837 -3.115 -12.482 1.00 91.31 75 GLU A C 1
ATOM 642 O O . GLU A 1 75 ? 2.148 -2.485 -11.684 1.00 91.31 75 GLU A O 1
ATOM 647 N N . LYS A 1 76 ? 4.004 -3.660 -12.116 1.00 91.50 76 LYS A N 1
ATOM 648 C CA . LYS A 1 76 ? 4.493 -3.616 -10.728 1.00 91.50 76 LYS A CA 1
ATOM 649 C C . LYS A 1 76 ? 4.653 -2.196 -10.189 1.00 91.50 76 LYS A C 1
ATOM 651 O O . LYS A 1 76 ? 4.547 -1.975 -8.986 1.00 91.50 76 LYS A O 1
ATOM 656 N N . ASP A 1 77 ? 4.984 -1.224 -11.033 1.00 91.94 77 ASP A N 1
ATOM 657 C CA . ASP A 1 77 ? 5.070 0.175 -10.614 1.00 91.94 77 ASP A CA 1
ATOM 658 C C . ASP A 1 77 ? 3.702 0.752 -10.260 1.00 91.94 77 ASP A C 1
ATOM 660 O O . ASP A 1 77 ? 3.600 1.467 -9.261 1.00 91.94 77 ASP A O 1
ATOM 664 N N . LEU A 1 78 ? 2.662 0.405 -11.019 1.00 91.62 78 LEU A N 1
ATOM 665 C CA . LEU A 1 78 ? 1.284 0.766 -10.696 1.00 91.62 78 LEU A CA 1
ATOM 666 C C . LEU A 1 78 ? 0.851 0.131 -9.374 1.00 91.62 78 LEU A C 1
ATOM 668 O O . LEU A 1 78 ? 0.380 0.853 -8.493 1.00 91.62 78 LEU A O 1
ATOM 672 N N . ASP A 1 79 ? 1.113 -1.163 -9.184 1.00 91.94 79 ASP A N 1
ATOM 673 C CA . ASP A 1 79 ? 0.800 -1.861 -7.931 1.00 91.94 79 ASP A CA 1
ATOM 674 C C . ASP A 1 79 ? 1.459 -1.181 -6.730 1.00 91.94 79 ASP A C 1
ATOM 676 O O . ASP A 1 79 ? 0.817 -0.930 -5.713 1.00 91.94 79 ASP A O 1
ATOM 680 N N . ASN A 1 80 ? 2.731 -0.798 -6.861 1.00 92.44 80 ASN A N 1
ATOM 681 C CA . ASN A 1 80 ? 3.467 -0.119 -5.797 1.00 92.44 80 ASN A CA 1
ATOM 682 C C . ASN A 1 80 ? 2.897 1.268 -5.462 1.00 92.44 80 ASN A C 1
ATOM 684 O O . ASN A 1 80 ? 2.918 1.668 -4.295 1.00 92.44 80 ASN A O 1
ATOM 688 N N . ILE A 1 81 ? 2.396 2.006 -6.458 1.00 93.25 81 ILE A N 1
ATOM 689 C CA . ILE A 1 81 ? 1.749 3.308 -6.244 1.00 93.25 81 ILE A CA 1
ATOM 690 C C . ILE A 1 81 ? 0.434 3.123 -5.483 1.00 93.25 81 ILE A C 1
ATOM 692 O O . ILE A 1 81 ? 0.193 3.830 -4.502 1.00 93.25 81 ILE A O 1
ATOM 696 N N . ILE A 1 82 ? -0.392 2.159 -5.898 1.00 94.19 82 ILE A N 1
ATOM 697 C CA . ILE A 1 82 ? -1.670 1.860 -5.242 1.00 94.19 82 ILE A CA 1
ATOM 698 C C . ILE A 1 82 ? -1.441 1.348 -3.816 1.00 94.19 82 ILE A C 1
ATOM 700 O O . ILE A 1 82 ? -2.058 1.853 -2.879 1.00 94.19 82 ILE A O 1
ATOM 704 N N . LEU A 1 83 ? -0.482 0.440 -3.629 1.00 95.25 83 LEU A N 1
ATOM 705 C CA . LEU A 1 83 ? -0.056 -0.064 -2.326 1.00 95.25 83 LEU A CA 1
ATOM 706 C C . LEU A 1 83 ? 0.364 1.078 -1.399 1.00 95.25 83 LEU A C 1
ATOM 708 O O . LEU A 1 83 ? -0.115 1.149 -0.267 1.00 95.25 83 LEU A O 1
ATOM 712 N N . GLN A 1 84 ? 1.222 1.994 -1.868 1.00 93.94 84 GLN A N 1
ATOM 713 C CA . GLN A 1 84 ? 1.648 3.156 -1.084 1.00 93.94 84 GLN A CA 1
ATOM 714 C C . GLN A 1 84 ? 0.454 4.035 -0.701 1.00 93.94 84 GLN A C 1
ATOM 716 O O . GLN A 1 84 ? 0.356 4.477 0.445 1.00 93.94 84 GLN A O 1
ATOM 721 N N . HIS A 1 85 ? -0.433 4.305 -1.656 1.00 94.12 85 HIS A N 1
ATOM 722 C CA . HIS A 1 85 ? -1.582 5.175 -1.454 1.00 94.12 85 HIS A CA 1
ATOM 723 C C . HIS A 1 85 ? -2.545 4.609 -0.407 1.00 94.12 85 HIS A C 1
ATOM 725 O O . HIS A 1 85 ? -2.845 5.289 0.575 1.00 94.12 85 HIS A O 1
ATOM 731 N N . LEU A 1 86 ? -2.957 3.351 -0.570 1.00 95.12 86 LEU A N 1
ATOM 732 C CA . LEU A 1 86 ? -3.846 2.662 0.365 1.00 95.12 86 LEU A CA 1
ATOM 733 C C . LEU A 1 86 ? -3.229 2.568 1.754 1.00 95.12 86 LEU A C 1
ATOM 735 O O . LEU A 1 86 ? -3.874 2.932 2.735 1.00 95.12 86 LEU A O 1
ATOM 739 N N . SER A 1 87 ? -1.957 2.172 1.821 1.00 94.81 87 SER A N 1
ATOM 740 C CA . SER A 1 87 ? -1.198 2.097 3.068 1.00 94.81 87 SER A CA 1
ATOM 741 C C . SER A 1 87 ? -1.241 3.422 3.828 1.00 94.81 87 SER A C 1
ATOM 743 O O . SER A 1 87 ? -1.573 3.457 5.011 1.00 94.81 87 SER A O 1
ATOM 745 N N . LEU A 1 88 ? -0.957 4.538 3.149 1.00 93.75 88 LEU A N 1
ATOM 746 C CA . LEU A 1 88 ? -0.948 5.855 3.778 1.00 93.75 88 LEU A CA 1
ATOM 747 C C . LEU A 1 88 ? -2.344 6.348 4.167 1.00 93.75 88 LEU A C 1
ATOM 749 O O . LEU A 1 88 ? -2.461 6.972 5.219 1.00 93.75 88 LEU A O 1
ATOM 753 N N . ILE A 1 89 ? -3.389 6.098 3.368 1.00 94.25 89 ILE A N 1
ATOM 754 C CA . ILE A 1 89 ? -4.745 6.538 3.733 1.00 94.25 89 ILE A CA 1
ATOM 755 C C . ILE A 1 89 ? -5.246 5.763 4.946 1.00 94.25 89 ILE A C 1
ATOM 757 O O . ILE A 1 89 ? -5.679 6.407 5.899 1.00 94.25 89 ILE A O 1
ATOM 761 N N . PHE A 1 90 ? -5.103 4.435 4.971 1.00 93.75 90 PHE A N 1
ATOM 762 C CA . PHE A 1 90 ? -5.415 3.639 6.162 1.00 93.75 90 PHE A CA 1
ATOM 763 C C . PHE A 1 90 ? -4.643 4.143 7.389 1.00 93.75 90 PHE A C 1
ATOM 765 O O . PHE A 1 90 ? -5.183 4.274 8.484 1.00 93.75 90 PHE A O 1
ATOM 772 N N . PHE A 1 91 ? -3.375 4.519 7.214 1.00 91.50 91 PHE A N 1
ATOM 773 C CA . PHE A 1 91 ? -2.578 5.060 8.312 1.00 91.50 91 PHE A CA 1
ATOM 774 C C . PHE A 1 91 ? -2.932 6.514 8.695 1.00 91.50 91 PHE A C 1
ATOM 776 O O . PHE A 1 91 ? -2.589 6.998 9.775 1.00 91.50 91 PHE A O 1
ATOM 783 N N . LEU A 1 92 ? -3.617 7.273 7.847 1.00 92.69 92 LEU A N 1
ATOM 784 C CA . LEU A 1 92 ? -3.980 8.660 8.146 1.00 92.69 92 LEU A CA 1
ATOM 785 C C . LEU A 1 92 ? -5.399 8.782 8.683 1.00 92.69 92 LEU A C 1
ATOM 787 O O . LEU A 1 92 ? -5.565 9.402 9.738 1.00 92.69 92 LEU A O 1
ATOM 791 N N . ASN A 1 93 ? -6.354 8.196 7.963 1.00 93.56 93 ASN A N 1
ATOM 792 C CA . ASN A 1 93 ? -7.800 8.303 8.134 1.00 93.56 93 ASN A CA 1
ATOM 793 C C . ASN A 1 93 ? -8.444 6.960 7.752 1.00 93.56 93 ASN A C 1
ATOM 795 O O . ASN A 1 93 ? -9.055 6.822 6.696 1.00 93.56 93 ASN A O 1
ATOM 799 N N . ASP A 1 94 ? -8.267 5.959 8.602 1.00 93.62 94 ASP A N 1
ATOM 800 C CA . ASP A 1 94 ? -8.832 4.619 8.430 1.00 93.62 94 ASP A CA 1
ATOM 801 C C . ASP A 1 94 ? -10.361 4.602 8.332 1.00 93.62 94 ASP A C 1
ATOM 803 O O . ASP A 1 94 ? -10.900 3.862 7.520 1.00 93.62 94 ASP A O 1
ATOM 807 N N . HIS A 1 95 ? -11.061 5.469 9.061 1.00 92.88 95 HIS A N 1
ATOM 808 C CA . HIS A 1 95 ? -12.521 5.606 8.973 1.00 92.88 95 HIS A CA 1
ATOM 809 C C . HIS A 1 95 ? -13.050 5.967 7.569 1.00 92.88 95 HIS A C 1
ATOM 811 O O . HIS A 1 95 ? -14.237 5.807 7.311 1.00 92.88 95 HIS A O 1
ATOM 817 N N . TYR A 1 96 ? -12.205 6.419 6.630 1.00 94.25 96 TYR A N 1
ATOM 818 C CA . TYR A 1 96 ? -12.611 6.579 5.221 1.00 94.25 96 TYR A CA 1
ATOM 819 C C . TYR A 1 96 ? -12.894 5.245 4.523 1.00 94.25 96 TYR A C 1
ATOM 821 O O . TYR A 1 96 ? -13.473 5.230 3.442 1.00 94.25 96 TYR A O 1
ATOM 829 N N . MET A 1 97 ? -12.473 4.143 5.135 1.00 94.19 97 MET A N 1
ATOM 830 C CA . MET A 1 97 ? -12.632 2.777 4.647 1.00 94.19 97 MET A CA 1
ATOM 831 C C . MET A 1 97 ? -13.860 2.090 5.255 1.00 94.19 97 MET A C 1
ATOM 833 O O . MET A 1 97 ? -14.105 0.916 4.987 1.00 94.19 97 MET A O 1
ATOM 837 N N . MET A 1 98 ? -14.607 2.806 6.100 1.00 94.50 98 MET A N 1
ATOM 838 C CA . MET A 1 98 ? -15.813 2.317 6.755 1.00 94.50 98 MET A CA 1
ATOM 839 C C . MET A 1 98 ? -16.917 2.018 5.737 1.00 94.50 98 MET A C 1
ATOM 841 O O . MET A 1 98 ? -17.107 2.773 4.783 1.00 94.50 98 MET A O 1
ATOM 845 N N . SER A 1 99 ? -17.660 0.936 5.971 1.00 94.62 99 SER A N 1
ATOM 846 C CA . SER A 1 99 ? -18.885 0.624 5.233 1.00 94.62 99 SER A CA 1
ATOM 847 C C . SER A 1 99 ? -19.916 1.748 5.377 1.00 94.62 99 SER A C 1
ATOM 849 O O . SER A 1 99 ? -19.994 2.415 6.415 1.00 94.62 99 SER A O 1
ATOM 851 N N . SER A 1 100 ? -20.749 1.944 4.354 1.00 93.88 100 SER A N 1
ATOM 852 C CA . SER A 1 100 ? -21.829 2.930 4.426 1.00 93.88 100 SER A CA 1
ATOM 853 C C . SER A 1 100 ? -22.928 2.526 5.407 1.00 93.88 100 SER A C 1
ATOM 855 O O . SER A 1 100 ? -23.605 3.417 5.905 1.00 93.88 100 SER A O 1
ATOM 857 N N . ASP A 1 101 ? -23.047 1.240 5.764 1.00 93.06 101 ASP A N 1
ATOM 858 C CA . ASP A 1 101 ? -24.133 0.694 6.597 1.00 93.06 101 ASP A CA 1
ATOM 859 C C . ASP A 1 101 ? -24.427 1.548 7.841 1.00 93.06 101 ASP A C 1
ATOM 861 O O . ASP A 1 101 ? -25.570 1.920 8.105 1.00 93.06 101 ASP A O 1
ATOM 865 N N . TYR A 1 102 ? -23.381 1.913 8.595 1.00 93.62 102 TYR A N 1
ATOM 866 C CA . TYR A 1 102 ? -23.527 2.741 9.794 1.00 93.62 102 TYR A CA 1
ATOM 867 C C . TYR A 1 102 ? -24.118 4.115 9.462 1.00 93.62 102 TYR A C 1
ATOM 869 O O . TYR A 1 102 ? -25.015 4.605 10.150 1.00 93.62 102 TYR A O 1
ATOM 877 N N . ARG A 1 103 ? -23.608 4.751 8.404 1.00 92.62 103 ARG A N 1
ATOM 878 C CA . ARG A 1 103 ? -24.029 6.088 7.993 1.00 92.62 103 ARG A CA 1
ATOM 879 C C . ARG A 1 103 ? -25.443 6.074 7.419 1.00 92.62 103 ARG A C 1
ATOM 881 O O . ARG A 1 103 ? -26.238 6.934 7.791 1.00 92.62 103 ARG A O 1
ATOM 888 N N . ASP A 1 104 ? -25.758 5.073 6.607 1.00 95.62 104 ASP A N 1
ATOM 889 C CA . ASP A 1 104 ? -27.066 4.880 5.992 1.00 95.62 104 ASP A CA 1
ATOM 890 C C . ASP A 1 104 ? -28.145 4.669 7.065 1.00 95.62 104 ASP A C 1
ATOM 892 O O . ASP A 1 104 ? -29.207 5.289 7.000 1.00 95.62 104 ASP A O 1
ATOM 896 N N . CYS A 1 105 ? -27.864 3.883 8.115 1.00 96.25 105 CYS A N 1
ATOM 897 C CA . CYS A 1 105 ? -28.767 3.751 9.262 1.00 96.25 105 CYS A CA 1
ATOM 898 C C . CYS A 1 105 ? -29.062 5.107 9.918 1.00 96.25 105 CYS A C 1
ATOM 900 O O . CYS A 1 105 ? -30.227 5.436 10.140 1.00 96.25 105 CYS A O 1
ATOM 902 N N . ILE A 1 106 ? -28.026 5.905 10.198 1.00 95.19 106 ILE A N 1
ATOM 903 C CA . ILE A 1 106 ? -28.180 7.226 10.825 1.00 95.19 106 ILE A CA 1
ATOM 904 C C . ILE A 1 106 ? -28.980 8.181 9.933 1.00 95.19 106 ILE A C 1
ATOM 906 O O . ILE A 1 106 ? -29.878 8.863 10.426 1.00 95.19 106 ILE A O 1
ATOM 910 N N . ASP A 1 107 ? -28.685 8.218 8.635 1.00 96.31 107 ASP A N 1
ATOM 911 C CA . ASP A 1 107 ? -29.354 9.113 7.687 1.00 96.31 107 ASP A CA 1
ATOM 912 C C . ASP A 1 107 ? -30.840 8.738 7.494 1.00 96.31 107 ASP A C 1
ATOM 914 O O . ASP A 1 107 ? -31.672 9.610 7.236 1.00 96.31 107 ASP A O 1
ATOM 918 N N . LEU A 1 108 ? -31.200 7.467 7.711 1.00 97.19 108 LEU A N 1
ATOM 919 C CA . LEU A 1 108 ? -32.583 6.973 7.730 1.00 97.19 108 LEU A CA 1
ATOM 920 C C . LEU A 1 108 ? -33.272 7.073 9.106 1.00 97.19 108 LEU A C 1
ATOM 922 O O . LEU A 1 108 ? -34.443 6.712 9.227 1.00 97.19 108 LEU A O 1
ATOM 926 N N . GLY A 1 109 ? -32.580 7.544 10.148 1.00 96.56 109 GLY A N 1
ATOM 927 C CA . GLY A 1 109 ? -33.111 7.600 11.516 1.00 96.56 109 GLY A CA 1
ATOM 928 C C . GLY A 1 109 ? -33.269 6.230 12.189 1.00 96.56 109 GLY A C 1
ATOM 929 O O . GLY A 1 109 ? -34.034 6.096 13.145 1.00 96.56 109 GLY A O 1
ATOM 930 N N . LEU A 1 110 ? -32.570 5.210 11.689 1.00 96.88 110 LEU A N 1
ATOM 931 C CA . LEU A 1 110 ? -32.501 3.871 12.268 1.00 96.88 110 LEU A CA 1
ATOM 932 C C . LEU A 1 110 ? -31.387 3.799 13.322 1.00 96.88 110 LEU A C 1
ATOM 934 O O . LEU A 1 110 ? -30.429 4.570 13.296 1.00 96.88 110 LEU A O 1
ATOM 938 N N . ILE A 1 111 ? -31.498 2.843 14.246 1.00 96.38 111 ILE A N 1
ATOM 939 C CA . ILE A 1 111 ? -30.434 2.541 15.211 1.00 96.38 111 ILE A CA 1
ATOM 940 C C . ILE A 1 111 ? -29.412 1.636 14.504 1.00 96.38 111 ILE A C 1
ATOM 942 O O . ILE A 1 111 ? -29.793 0.532 14.110 1.00 96.38 111 ILE A O 1
ATOM 946 N N . PRO A 1 112 ? -28.148 2.064 14.321 1.00 95.38 112 PRO A N 1
ATOM 947 C CA . PRO A 1 112 ? -27.128 1.225 13.702 1.00 95.38 112 PRO A CA 1
ATOM 948 C C . PRO A 1 112 ? -26.814 -0.001 14.557 1.00 95.38 112 PRO A C 1
ATOM 950 O O . PRO A 1 112 ? -26.897 0.042 15.786 1.00 95.38 112 PRO A O 1
ATOM 953 N N . GLU A 1 113 ? -26.391 -1.083 13.907 1.00 94.88 113 GLU A N 1
ATOM 954 C CA . GLU A 1 113 ? -25.890 -2.260 14.614 1.00 94.88 113 GLU A CA 1
ATOM 955 C C . GLU A 1 113 ? -24.659 -1.910 15.457 1.00 94.88 113 GLU A C 1
ATOM 957 O O . GLU A 1 113 ? -23.833 -1.074 15.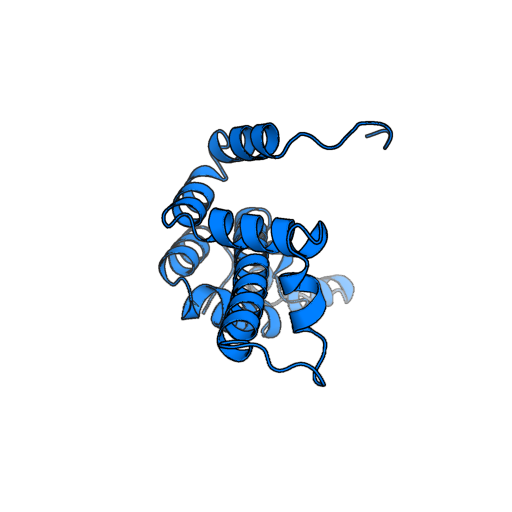071 1.00 94.88 113 GLU A O 1
ATOM 962 N N . GLU A 1 114 ? -24.505 -2.579 16.597 1.00 94.62 114 GLU A N 1
ATOM 963 C CA . GLU A 1 114 ? -23.369 -2.359 17.486 1.00 94.62 114 GLU A CA 1
ATOM 964 C C . GLU A 1 114 ? -22.038 -2.579 16.744 1.00 94.62 114 GLU A C 1
ATOM 966 O O . GLU A 1 114 ? -21.854 -3.569 16.030 1.00 94.62 114 GLU A O 1
ATOM 971 N N . ASN A 1 115 ? -21.105 -1.636 16.908 1.00 93.75 115 ASN A N 1
ATOM 972 C CA . ASN A 1 115 ? -19.780 -1.624 16.276 1.00 93.75 115 ASN A CA 1
ATOM 973 C C . ASN A 1 115 ? -19.776 -1.584 14.735 1.00 93.75 115 ASN A C 1
ATOM 975 O O . ASN A 1 115 ? -18.718 -1.757 14.126 1.00 93.75 115 ASN A O 1
ATOM 979 N N . SER A 1 116 ? -20.914 -1.321 14.081 1.00 94.50 116 SER A N 1
ATOM 980 C CA . SER A 1 116 ? -20.972 -1.194 12.617 1.00 94.50 116 SER A CA 1
ATOM 981 C C . SER A 1 116 ? -20.126 -0.036 12.072 1.00 94.50 116 SER A C 1
ATOM 983 O O . SER A 1 116 ? -19.657 -0.123 10.941 1.00 94.50 116 SER A O 1
ATOM 985 N N . GLN A 1 117 ? -19.817 0.979 12.888 1.00 94.31 117 GLN A N 1
ATOM 986 C CA . GLN A 1 117 ? -18.910 2.079 12.537 1.00 94.31 117 GLN A CA 1
ATOM 987 C C . GLN A 1 117 ? -17.447 1.656 12.321 1.00 94.31 117 GLN A C 1
ATOM 989 O O . GLN A 1 117 ? -16.646 2.431 11.811 1.00 94.31 117 GLN A O 1
ATOM 994 N N . TYR A 1 118 ? -17.073 0.443 12.731 1.00 96.06 118 TYR A N 1
ATOM 995 C CA . TYR A 1 118 ? -15.725 -0.091 12.530 1.00 96.06 118 TYR A CA 1
ATOM 996 C C . TYR A 1 118 ? -15.663 -1.102 11.387 1.00 96.06 118 TYR A C 1
ATOM 998 O O . TYR A 1 118 ? -14.584 -1.597 11.067 1.00 96.06 118 TYR A O 1
ATOM 1006 N N . ARG A 1 119 ? -16.797 -1.439 10.762 1.00 96.06 119 ARG A N 1
ATOM 1007 C CA . ARG A 1 119 ? -16.819 -2.382 9.642 1.00 96.06 119 ARG A CA 1
ATOM 1008 C C . ARG A 1 119 ? -16.213 -1.731 8.413 1.00 96.06 119 ARG A C 1
ATOM 1010 O O . ARG A 1 119 ? -16.555 -0.601 8.077 1.00 96.06 119 ARG A O 1
ATOM 1017 N N . VAL A 1 120 ? -15.328 -2.455 7.742 1.00 96.19 120 VAL A N 1
ATOM 1018 C CA . VAL A 1 120 ? -14.730 -2.022 6.479 1.00 96.19 120 VAL A CA 1
ATOM 1019 C C . VAL A 1 120 ? -15.623 -2.443 5.326 1.00 96.19 120 VAL A C 1
ATOM 1021 O O . VAL A 1 120 ? -16.187 -3.537 5.338 1.00 96.19 120 VAL A O 1
ATOM 1024 N N . ASP A 1 121 ? -15.741 -1.572 4.330 1.00 94.25 121 ASP A N 1
ATOM 1025 C CA . ASP A 1 121 ? -16.439 -1.898 3.092 1.00 94.25 121 ASP A CA 1
ATOM 1026 C C . ASP A 1 121 ? -15.814 -3.153 2.425 1.00 94.25 121 ASP A C 1
ATOM 1028 O O . ASP A 1 121 ? -14.583 -3.241 2.305 1.00 94.25 121 ASP A O 1
ATOM 1032 N N . PRO A 1 122 ? -16.611 -4.141 1.968 1.00 94.75 122 PRO A N 1
ATOM 1033 C CA . PRO A 1 122 ? -16.078 -5.388 1.413 1.00 94.75 122 PRO A CA 1
ATOM 1034 C C . PRO A 1 122 ? -15.134 -5.197 0.220 1.00 94.75 122 PRO A C 1
ATOM 1036 O O . PRO A 1 122 ? -14.164 -5.944 0.064 1.00 94.75 122 PRO A O 1
ATOM 1039 N N . PHE A 1 123 ? -15.387 -4.197 -0.626 1.00 94.81 123 PHE A N 1
ATOM 1040 C CA . PHE A 1 123 ? -14.525 -3.896 -1.764 1.00 94.81 123 PHE A CA 1
ATOM 1041 C C . PHE A 1 123 ? -13.199 -3.285 -1.310 1.00 94.81 123 PHE A C 1
ATOM 1043 O O . PHE A 1 123 ? -12.142 -3.626 -1.850 1.00 94.81 123 PHE A O 1
ATOM 1050 N N . VAL A 1 124 ? -13.229 -2.437 -0.282 1.00 95.50 124 VAL A N 1
ATOM 1051 C CA . VAL A 1 124 ? -12.005 -1.903 0.321 1.00 95.50 124 VAL A CA 1
ATOM 1052 C C . VAL A 1 124 ? -11.157 -3.019 0.931 1.00 95.50 124 VAL A C 1
ATOM 1054 O O . VAL A 1 124 ? -9.949 -3.051 0.687 1.00 95.50 124 VAL A O 1
ATOM 1057 N N . GLN A 1 125 ? -11.767 -3.963 1.657 1.00 96.06 125 GLN A N 1
ATOM 1058 C CA . GLN A 1 125 ? -11.057 -5.133 2.186 1.00 96.06 125 GLN A CA 1
ATOM 1059 C C . GLN A 1 125 ? -10.425 -5.955 1.055 1.00 96.06 125 GLN A C 1
ATOM 1061 O O . GLN A 1 125 ? -9.241 -6.281 1.118 1.00 96.06 125 GLN A O 1
ATOM 1066 N N . TYR A 1 126 ? -11.178 -6.226 -0.015 1.00 96.94 126 TYR A N 1
ATOM 1067 C CA . TYR A 1 126 ? -10.677 -6.952 -1.182 1.00 96.94 126 TYR A CA 1
ATOM 1068 C C . TYR A 1 126 ? -9.452 -6.275 -1.811 1.00 96.94 126 TYR A C 1
ATOM 1070 O O . TYR A 1 126 ? -8.438 -6.930 -2.063 1.00 96.94 126 TYR A O 1
ATOM 1078 N N . ILE A 1 127 ? -9.515 -4.961 -2.046 1.00 95.81 127 ILE A N 1
ATOM 1079 C CA . ILE A 1 127 ? -8.387 -4.223 -2.620 1.00 95.81 127 ILE A CA 1
ATOM 1080 C C . ILE A 1 127 ? -7.200 -4.213 -1.659 1.00 95.81 127 ILE A C 1
ATOM 1082 O O . ILE A 1 127 ? -6.070 -4.422 -2.106 1.00 95.81 127 ILE A O 1
ATOM 1086 N N . LEU A 1 128 ? -7.424 -3.990 -0.361 1.00 96.38 128 LEU A N 1
ATOM 1087 C CA . LEU A 1 128 ? -6.356 -4.015 0.638 1.00 96.38 128 LEU A CA 1
ATOM 1088 C C . LEU A 1 128 ? -5.630 -5.367 0.634 1.00 96.38 128 LEU A C 1
ATOM 1090 O O . LEU A 1 128 ? -4.401 -5.410 0.700 1.00 96.38 128 LEU A O 1
ATOM 1094 N N . ASP A 1 129 ? -6.373 -6.458 0.481 1.00 96.69 129 ASP A N 1
ATOM 1095 C CA . ASP A 1 129 ? -5.812 -7.805 0.472 1.00 96.69 129 ASP A CA 1
ATOM 1096 C C . ASP A 1 129 ? -4.979 -8.057 -0.776 1.00 96.69 129 ASP A C 1
ATOM 1098 O O . ASP A 1 129 ? -3.811 -8.440 -0.681 1.00 96.69 129 ASP A O 1
ATOM 1102 N N . LYS A 1 130 ? -5.547 -7.753 -1.945 1.00 96.12 130 LYS A N 1
ATOM 1103 C CA . LYS A 1 130 ? -4.876 -7.931 -3.237 1.00 96.12 130 LYS A CA 1
ATOM 1104 C C . LYS A 1 130 ? -3.639 -7.069 -3.410 1.00 96.12 130 LYS A C 1
ATOM 1106 O O . LYS A 1 130 ? -2.668 -7.490 -4.029 1.00 96.12 130 LYS A O 1
ATOM 1111 N N . THR A 1 131 ? -3.661 -5.857 -2.875 1.00 94.81 131 THR A N 1
ATOM 1112 C CA . THR A 1 131 ? -2.583 -4.891 -3.110 1.00 94.81 131 THR A CA 1
ATOM 1113 C C . THR A 1 131 ? -1.560 -4.871 -1.987 1.00 94.81 131 THR A C 1
ATOM 1115 O O . THR A 1 131 ? -0.364 -4.880 -2.270 1.00 94.81 131 THR A O 1
ATOM 1118 N N . VAL A 1 132 ? -1.991 -4.870 -0.724 1.00 95.75 132 VAL A N 1
ATOM 1119 C CA . VAL A 1 132 ? -1.101 -4.719 0.433 1.00 95.75 132 VAL A CA 1
ATOM 1120 C C . VAL A 1 132 ? -0.818 -6.067 1.081 1.00 95.75 132 VAL A C 1
ATOM 1122 O O . VAL A 1 132 ? 0.353 -6.406 1.224 1.00 95.75 132 VAL A O 1
ATOM 1125 N N . ARG A 1 133 ? -1.835 -6.860 1.445 1.00 96.44 133 ARG A N 1
ATOM 1126 C CA . ARG A 1 133 ? -1.620 -8.121 2.183 1.00 96.44 133 ARG A CA 1
ATOM 1127 C C . ARG A 1 133 ? -0.792 -9.125 1.388 1.00 96.44 133 ARG A C 1
ATOM 1129 O O . ARG A 1 133 ? 0.164 -9.673 1.925 1.00 96.44 133 ARG A O 1
ATOM 1136 N N . GLU A 1 134 ? -1.132 -9.344 0.120 1.00 95.44 134 GLU A N 1
ATOM 1137 C CA . GLU A 1 134 ? -0.442 -10.314 -0.739 1.00 95.44 134 GLU A CA 1
ATOM 1138 C C . GLU A 1 134 ? 1.004 -9.888 -1.064 1.00 95.44 134 GLU A C 1
ATOM 1140 O O . GLU A 1 134 ? 1.903 -10.728 -1.090 1.00 95.44 134 GLU A O 1
ATOM 1145 N N . ASN A 1 135 ? 1.259 -8.587 -1.256 1.00 92.38 135 ASN A N 1
ATOM 1146 C CA . ASN A 1 135 ? 2.564 -8.090 -1.719 1.00 92.38 135 ASN A CA 1
ATOM 1147 C C . ASN A 1 135 ? 3.494 -7.620 -0.590 1.00 92.38 135 ASN A C 1
ATOM 1149 O O . ASN A 1 135 ? 4.718 -7.684 -0.722 1.00 92.38 135 ASN A O 1
ATOM 1153 N N . ARG A 1 136 ? 2.929 -7.103 0.506 1.00 93.25 136 ARG A N 1
ATOM 1154 C CA . ARG A 1 136 ? 3.633 -6.552 1.674 1.00 93.25 136 ARG A CA 1
ATOM 1155 C C . ARG A 1 136 ? 2.893 -6.891 2.978 1.00 93.25 136 ARG A C 1
ATOM 1157 O O . ARG A 1 136 ? 2.335 -5.997 3.623 1.00 93.25 136 ARG A O 1
ATOM 1164 N N . PRO A 1 137 ? 2.936 -8.166 3.412 1.00 95.56 137 PRO A N 1
ATOM 1165 C CA . PRO A 1 137 ? 2.310 -8.599 4.662 1.00 95.56 137 PRO A CA 1
ATOM 1166 C C . PRO A 1 137 ? 2.764 -7.782 5.878 1.00 95.56 137 PRO A C 1
ATOM 1168 O O . PRO A 1 137 ? 1.979 -7.507 6.772 1.00 95.56 137 PRO A O 1
ATOM 1171 N N . ASP A 1 138 ? 4.019 -7.330 5.896 1.00 95.44 138 ASP A N 1
ATOM 1172 C CA . ASP A 1 138 ? 4.567 -6.492 6.963 1.00 95.44 138 ASP A CA 1
ATOM 1173 C C . ASP A 1 138 ? 3.873 -5.122 7.080 1.00 95.44 138 ASP A C 1
ATOM 1175 O O . ASP A 1 138 ? 3.648 -4.640 8.190 1.00 95.44 138 ASP A O 1
ATOM 1179 N N . LEU A 1 139 ? 3.497 -4.506 5.952 1.00 95.19 139 LEU A N 1
ATOM 1180 C CA . LEU A 1 139 ? 2.691 -3.280 5.950 1.00 95.19 139 LEU A CA 1
ATOM 1181 C C . LEU A 1 139 ? 1.254 -3.557 6.379 1.00 95.19 139 LEU A C 1
ATOM 1183 O O . LEU A 1 139 ? 0.692 -2.774 7.142 1.00 95.19 139 LEU A O 1
ATOM 1187 N N . TYR A 1 140 ? 0.677 -4.662 5.908 1.00 96.69 140 TYR A N 1
ATOM 1188 C CA . TYR A 1 140 ? -0.677 -5.061 6.278 1.00 96.69 140 TYR A CA 1
ATOM 1189 C C . TYR A 1 140 ? -0.806 -5.265 7.793 1.00 96.69 140 TYR A C 1
ATOM 1191 O O . TYR A 1 140 ? -1.687 -4.677 8.415 1.00 96.69 140 TYR A O 1
ATOM 1199 N N . GLU A 1 141 ? 0.121 -6.002 8.407 1.00 96.94 141 GLU A N 1
ATOM 1200 C CA . GLU A 1 141 ? 0.137 -6.216 9.857 1.00 96.94 141 GLU A CA 1
ATOM 1201 C C . GLU A 1 141 ? 0.315 -4.906 10.631 1.00 96.94 141 GLU A C 1
ATOM 1203 O O . GLU A 1 141 ? -0.340 -4.686 11.651 1.00 96.94 141 GLU A O 1
ATOM 1208 N N . LEU A 1 142 ? 1.161 -3.991 10.148 1.00 96.19 142 LEU A N 1
ATOM 1209 C CA . LEU A 1 142 ? 1.297 -2.677 10.774 1.00 96.19 142 LEU A CA 1
ATOM 1210 C C . LEU A 1 142 ? -0.019 -1.883 10.719 1.00 96.19 142 LEU A C 1
ATOM 1212 O O . LEU A 1 142 ? -0.384 -1.244 11.705 1.00 96.19 142 LEU A O 1
ATOM 1216 N N . ILE A 1 143 ? -0.720 -1.908 9.583 1.00 95.94 143 ILE A N 1
ATOM 1217 C CA . ILE A 1 143 ? -2.018 -1.242 9.423 1.00 95.94 143 ILE A CA 1
ATOM 1218 C C . ILE A 1 143 ? -3.042 -1.871 10.370 1.00 95.94 143 ILE A C 1
ATOM 1220 O O . ILE A 1 143 ? -3.658 -1.145 11.148 1.00 95.94 143 ILE A O 1
ATOM 1224 N N . LYS A 1 144 ? -3.163 -3.203 10.355 1.00 95.88 144 LYS A N 1
ATOM 1225 C CA . LYS A 1 144 ? -4.110 -3.974 11.172 1.00 95.88 144 LYS A CA 1
ATOM 1226 C C . LYS A 1 144 ? -3.938 -3.726 12.668 1.00 95.88 144 LYS A C 1
ATOM 1228 O O . LYS A 1 144 ? -4.924 -3.539 13.365 1.00 95.88 144 LYS A O 1
ATOM 1233 N N . ASN A 1 145 ? -2.701 -3.646 13.152 1.00 95.06 145 ASN A N 1
ATOM 1234 C CA . ASN A 1 145 ? -2.419 -3.406 14.572 1.00 95.06 145 ASN A CA 1
ATOM 1235 C C . ASN A 1 145 ? -2.679 -1.965 15.033 1.00 95.06 145 ASN A C 1
ATOM 1237 O O . ASN A 1 145 ? -2.653 -1.688 16.231 1.00 95.06 145 ASN A O 1
ATOM 1241 N N . ARG A 1 146 ? -2.851 -1.030 14.098 1.00 93.88 146 ARG A N 1
ATOM 1242 C CA . ARG A 1 146 ? -2.910 0.405 14.387 1.00 93.88 146 ARG A CA 1
ATOM 1243 C C . ARG A 1 146 ? -4.271 1.024 14.081 1.00 93.88 146 ARG A C 1
ATOM 1245 O O . ARG A 1 146 ? -4.557 2.102 14.594 1.00 93.88 146 ARG A O 1
ATOM 1252 N N . THR A 1 147 ? -5.064 0.401 13.218 1.00 94.62 147 THR A N 1
ATOM 1253 C CA . THR A 1 147 ? -6.421 0.848 12.899 1.00 94.62 147 THR A CA 1
ATOM 1254 C C . THR A 1 147 ? -7.435 0.316 13.906 1.00 94.62 147 THR A C 1
ATOM 1256 O O . THR A 1 147 ? -7.267 -0.775 14.442 1.00 94.62 147 THR A O 1
ATOM 1259 N N . GLU A 1 148 ? -8.502 1.077 14.139 1.00 93.69 148 GLU A N 1
ATOM 1260 C CA . GLU A 1 148 ? -9.682 0.590 14.874 1.00 93.69 148 GLU A CA 1
ATOM 1261 C C . GLU A 1 148 ? -10.655 -0.170 13.957 1.00 93.69 148 GLU A C 1
ATOM 1263 O O . GLU A 1 148 ? -11.585 -0.825 14.427 1.00 93.69 148 GLU A O 1
ATOM 1268 N N . MET A 1 149 ? -10.437 -0.093 12.641 1.00 95.62 149 MET A N 1
ATOM 1269 C CA . MET A 1 149 ? -11.265 -0.754 11.645 1.00 95.62 149 MET A CA 1
ATOM 1270 C C . MET A 1 149 ? -11.102 -2.276 11.706 1.00 95.62 149 MET A C 1
ATOM 1272 O O . MET A 1 149 ? -10.003 -2.813 11.854 1.00 95.62 149 MET A O 1
ATOM 1276 N N . GLN A 1 150 ? -12.211 -2.986 11.537 1.00 95.31 150 GLN A N 1
ATOM 1277 C CA . GLN A 1 150 ? -12.275 -4.441 11.577 1.00 95.31 150 GLN A CA 1
ATOM 1278 C C . GLN A 1 150 ? -11.765 -5.030 10.261 1.00 95.31 150 GLN A C 1
ATOM 1280 O O . GLN A 1 150 ? -12.536 -5.340 9.354 1.00 95.31 150 GLN A O 1
ATOM 1285 N N . LEU A 1 151 ? -10.443 -5.169 10.168 1.00 93.88 151 LEU A N 1
ATOM 1286 C CA . LEU A 1 151 ? -9.775 -5.853 9.065 1.00 93.88 151 LEU A CA 1
ATOM 1287 C C . LEU A 1 151 ? -9.735 -7.365 9.297 1.00 93.88 151 LEU A C 1
ATOM 1289 O O . LEU A 1 151 ? -9.363 -7.828 10.381 1.00 93.88 151 LEU A O 1
ATOM 1293 N N . THR A 1 152 ? -10.089 -8.130 8.262 1.00 83.81 152 THR A N 1
ATOM 1294 C CA . THR A 1 152 ? -10.224 -9.599 8.322 1.00 83.81 152 THR A CA 1
ATOM 1295 C C . THR A 1 152 ? -8.959 -10.318 7.888 1.00 83.81 152 THR A C 1
ATOM 1297 O O . THR A 1 152 ? -8.792 -10.580 6.685 1.00 83.81 152 THR A O 1
#

pLDDT: mean 89.94, std 7.15, range [50.31, 97.19]

Secondary structure (DSSP, 8-state):
--S-SPPPPHHHHHHHHHH-TTTHHHHHHHHTTSHHHHHHHHHHHHHTT-SHHHHHTT-TTS--TTHHHHHHHHHHHHHHHHHHHHHHHHHHHGGGGB-THHHHHHHTTPPPPTTGGGBBPHHHHHHHIIIIITT-HHHHHHHHTT-SSB--

Foldseek 3Di:
DPPPDDDDDVVVVLVVQCPDPLNVVLSCLLPVPCLLVVLVVLVVCLVVVVDVVSVCLPPPVDDDPCSVVVVVVPVVSVLSVLQSVLLVCLSPPVLVQQDCQCVVCVVVVHDGDPPSSQEGDPVSLVSCCVRDCVPPVVSVVVSVVRGSHDRD

Radius of gyration: 19.83 Å; chains: 1; bounding box: 48×41×52 Å

Sequence (152 aa):
MKGKEILPTIRKINDYLKKSEKLKPIIELLDKDNFLKKTRKRCNDNLHYNYYYNVLLNDNAIYIKNRLKYLDNLEKDLDNIILQHLSLIFFLNDHYMMSSDYRDCIDLGLIPEENSQYRVDPFVQYILDKTVRENRPDLYELIKNRTEMQLT

=== Feature glossary ===
The features interleaved in this record are:

— What the protein is —

Sequence gives the chain of amino acids in standard one-letter code (A=alanine, C=cysteine, …, Y=tyrosine), read N→C. It is the only feature that is directly encoded by the gene; all structural features are derived from the folded form of this sequence.

Database cross-references. InterPro integrates a dozen domain/family signature databases into unified entries with residue-range hits. GO terms attach function/process/locat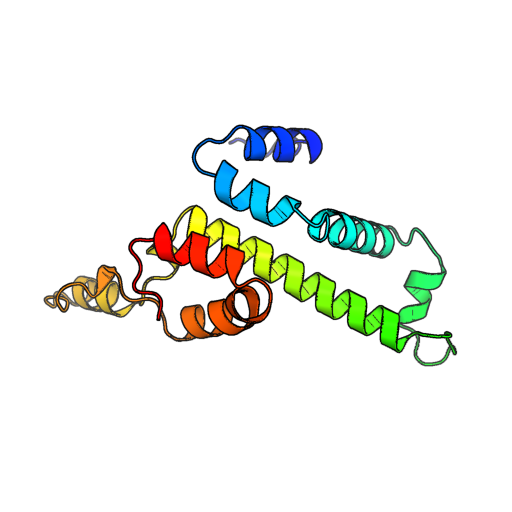ion labels with evidence codes. CATH codes position the fold in a four-level structural taxonomy. Organism is the NCBI-taxonomy species name.

— Where its atoms are —

Atomic coordinates in PDBx/mmCIF format — the same representation the Protein Data Bank distributes. Each line of the _atom_site loop places one backbone atom in Cartesian space (units: ångströms, origin: arbitrary).

The six renders are orthographic views along the three Cartesian axes in both directions. Representation (cartoon, sticks, or surface) and color scheme (sequence-rainbow or by-chain) vary across proteins so the training set covers all the common visualization conventions.

— Local backbone conformation —

Eight-state secondary structure (DSSP): H is the canonical α-helix, G the tighter 3₁₀-helix, I the wider π-helix; E/B are β-structure, T and S are turns and bends, and '-' is everything else. DSSP derives these from the pattern of main-chain N–H···O=C hydrogen bonds, not from the sequence.

P-SEA three-state annotation labels each residue as helix, strand, or coil based purely on the geometry of the Cα trace. It serves as a fallback when the full backbone (and thus DSSP) is unavailable.

The φ/ψ torsion pair specifies the backbone conformation at each residue. φ rotates about the N–Cα bond, ψ about the Cα–C bond. Steric clashes forbid most of the (φ, ψ) plane — the allowed regions (α-helix basin, β-sheet basin, left-handed helix) are the Ramachandran-allowed regions.

— Global shape and packing —

The geometric summary reports three shape descriptors. Rg (radius of gyration) measures how spread out the Cα atoms are about their centre of mass; compact globular proteins have small Rg, elongated or unfolded ones large. Cα contacts (<8 Å, |i−j|>4) count long-range residue pairs in spatial proximity — high for tightly packed folds, near zero for rods or random coil. The bounding-box extents give the protein's footprint along x, y, z in Å.

Solvent-accessible surface area (SASA) is the area in Å² traced out by the centre of a 1.4 Å probe sphere (a water molecule) rolled over the protein's van der Waals surface (Shrake–Rupley / Lee–Richards construction). Buried residues have near-zero SASA; fully exposed residues can exceed 200 Å². The total SASA scales roughly with the number of surface residues.

The contact map is a binary N×N matrix image: pixel (i, j) is dark where Cα_i and Cα_j are within 8 Å and |i−j|>4. Because the |i−j|>4 filter removes local helical contacts, off-diagonal stripes parallel to the main diagonal indicate parallel β-sheets; stripes perpendicular to it indicate antiparallel β-sheets. The Ramachandran plot scatters every residue's (φ, ψ) pair against the sterically allowed regions. The PAE heatmap renders the predicted-aligned-error matrix.

— Structural neighborhood —

3Di is Foldseek's structural alphabet. Each residue is assigned one of twenty discrete states based on how its Cα sits relative to its spa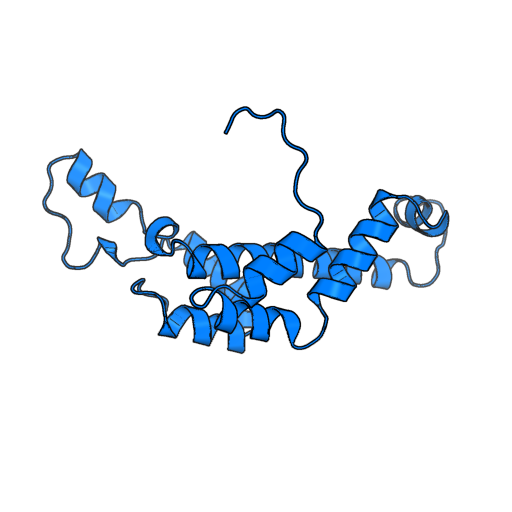tial (not sequential) 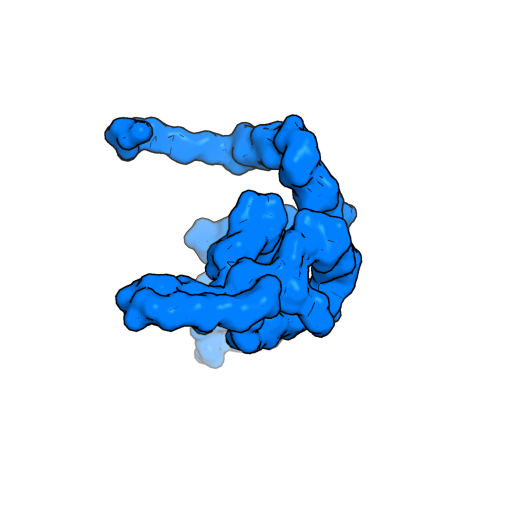neighbors. Aligning 3Di strings finds structural homologs roughly as well as full 3D superposition, but orders of magnitude faster.

Nearest PDB neighbors are the top structural matches found by Foldseek when searching this structure against the entire Protein Data Bank. Each hit reports a TM-score (0 to 1; >0.5 almost always implies the same fold) and an E-value. These are *structural* homologs — they may share no detectable sequence similarity.

— Confidence and disorder —

For AlphaFold models, the B-factor field carries pLDDT — the model's own estimate of local accuracy on a 0–100 scale. Regions with pLDDT<50 should be treated as essentially unmodeled; they often correspond to intrinsically disordered segments.

Crystallographic B-factors measure how much each atom's electron density is smeared out, in Å². They rise in mobile loops and surface residues and fall in the buried interior. In AlphaFold models this column is repurposed to hold pLDDT instead.

Predicted aligned error is AlphaFold's pairwise confidence. Unlike pLDDT (per-residue), PAE is per-residue-pair and captures whether two parts of the structure are correctly placed relative to eac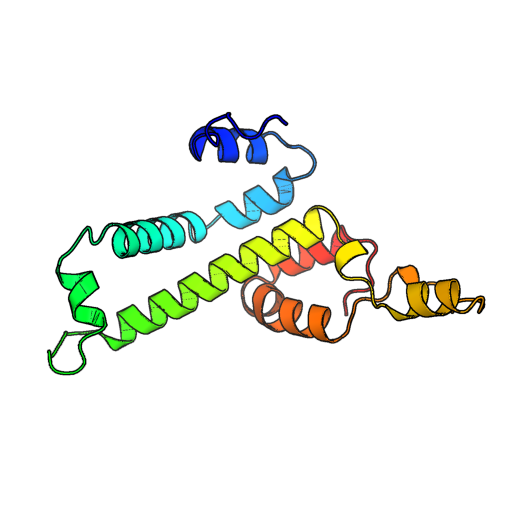h other. Units are ångströms of expected positional error.